Protein AF-A0A967J196-F1 (afdb_monomer)

Nearest PDB structures (foldseek):
  6ty7-assembly1_A  TM=8.457E-01  e=2.264E+00  synthetic construct

Foldseek 3Di:
DCCVVPNPQAADAEEAEDVRLVVQLVCCVVNVSRHPYYHYPPDDRPVVVVVVVVVDPDDPVVVVVD

pLDDT: mean 89.33, std 13.78, range [48.16, 98.19]

Structure (mmCIF, N/CA/C/O backbone):
data_AF-A0A967J196-F1
#
_entry.id   AF-A0A967J196-F1
#
loop_
_atom_site.group_PDB
_atom_site.id
_atom_site.type_symbol
_atom_site.label_atom_id
_atom_site.label_alt_id
_atom_site.label_comp_id
_atom_site.label_asym_id
_atom_site.label_entity_id
_atom_site.label_seq_id
_atom_site.pdbx_PDB_ins_code
_atom_site.Cartn_x
_atom_site.Cartn_y
_atom_site.Cartn_z
_atom_site.occupancy
_atom_site.B_iso_or_equiv
_atom_site.auth_seq_id
_atom_site.auth_comp_id
_atom_site.auth_asym_id
_atom_site.auth_atom_id
_atom_site.pdbx_PDB_model_num
ATOM 1 N N . ILE A 1 1 ? 0.780 -0.562 18.506 1.00 90.19 1 ILE A N 1
ATOM 2 C CA . ILE A 1 1 ? 0.696 0.779 17.870 1.00 90.19 1 ILE A CA 1
ATOM 3 C C . ILE A 1 1 ? -0.669 1.061 17.233 1.00 90.19 1 ILE A C 1
ATOM 5 O O . ILE A 1 1 ? -1.474 1.650 17.925 1.00 90.19 1 ILE A O 1
ATOM 9 N N . ALA A 1 2 ? -0.993 0.685 15.983 1.00 94.00 2 ALA A N 1
ATOM 10 C CA . ALA A 1 2 ? -2.272 1.118 15.374 1.00 94.00 2 ALA A CA 1
ATOM 11 C C . ALA A 1 2 ? -3.508 0.621 16.149 1.00 94.00 2 ALA A C 1
ATOM 13 O O . ALA A 1 2 ? -4.339 1.426 16.555 1.00 94.00 2 ALA A O 1
ATOM 14 N N . ASP A 1 3 ? -3.570 -0.680 16.441 1.00 95.75 3 ASP A N 1
ATOM 15 C CA . ASP A 1 3 ? -4.675 -1.261 17.220 1.00 95.75 3 ASP A CA 1
ATOM 16 C C . ASP A 1 3 ? -4.721 -0.753 18.668 1.00 95.75 3 ASP A C 1
ATOM 18 O O . ASP A 1 3 ? -5.775 -0.674 19.287 1.00 95.75 3 ASP A O 1
ATOM 22 N N . GLU A 1 4 ? -3.564 -0.385 19.201 1.00 97.38 4 GLU A N 1
ATOM 23 C CA . GLU A 1 4 ? -3.407 0.129 20.560 1.00 97.38 4 GLU A CA 1
ATOM 24 C C . GLU A 1 4 ? -3.875 1.585 20.682 1.00 97.38 4 GLU A C 1
ATOM 26 O O . GLU A 1 4 ? -4.451 1.961 21.695 1.00 97.38 4 GLU A O 1
ATOM 31 N N . LEU A 1 5 ? -3.657 2.398 19.643 1.00 96.88 5 LEU A N 1
ATOM 32 C CA . LEU A 1 5 ? -3.990 3.824 19.637 1.00 96.88 5 LEU A CA 1
ATOM 33 C C . LEU A 1 5 ? -5.390 4.116 19.083 1.00 96.88 5 LEU A C 1
ATOM 35 O O . LEU A 1 5 ? -6.007 5.096 19.487 1.00 96.88 5 LEU A O 1
ATOM 39 N N . ALA A 1 6 ? -5.880 3.299 18.148 1.00 94.88 6 ALA A N 1
ATOM 40 C CA . ALA A 1 6 ? -7.140 3.535 17.436 1.00 94.88 6 ALA A CA 1
ATOM 41 C C . ALA A 1 6 ? -8.186 2.421 17.632 1.00 94.88 6 ALA A C 1
ATOM 43 O O . ALA A 1 6 ? -9.310 2.548 17.149 1.00 94.88 6 ALA A O 1
ATOM 44 N N . GLY A 1 7 ? -7.840 1.355 18.358 1.00 96.12 7 GLY A N 1
ATOM 45 C CA . GLY A 1 7 ? -8.693 0.195 18.595 1.00 96.12 7 GLY A CA 1
ATOM 46 C C . GLY A 1 7 ? -8.460 -0.950 17.595 1.00 96.12 7 GLY A C 1
ATOM 47 O O . GLY A 1 7 ? -7.953 -0.722 16.492 1.00 96.12 7 GLY A O 1
ATOM 48 N N . PRO A 1 8 ? -8.827 -2.196 17.957 1.00 95.69 8 PRO A N 1
ATOM 49 C CA . PRO A 1 8 ? -8.570 -3.371 17.130 1.00 95.69 8 PRO A CA 1
ATOM 50 C C . PRO A 1 8 ? -9.179 -3.258 15.730 1.00 95.69 8 PRO A C 1
ATOM 52 O O . PRO A 1 8 ? -10.377 -3.025 15.580 1.00 95.69 8 PRO A O 1
ATOM 55 N N . GLY A 1 9 ? -8.358 -3.457 14.700 1.00 94.19 9 GLY A N 1
ATOM 56 C CA . GLY A 1 9 ? -8.803 -3.468 13.307 1.00 94.19 9 GLY A CA 1
ATOM 57 C C . GLY A 1 9 ? -9.024 -2.082 12.703 1.00 94.19 9 GLY A C 1
ATOM 58 O O . GLY A 1 9 ? -9.401 -1.994 11.536 1.00 94.19 9 GLY A O 1
ATOM 59 N N . ALA A 1 10 ? -8.752 -1.002 13.442 1.00 96.88 10 ALA A N 1
ATOM 60 C CA . ALA A 1 10 ? -8.880 0.346 12.912 1.00 96.88 10 ALA A CA 1
ATOM 61 C C . ALA A 1 10 ? -7.990 0.543 11.673 1.00 96.88 10 ALA A C 1
ATOM 63 O O . ALA A 1 10 ? -6.832 0.095 11.622 1.00 96.88 10 ALA A O 1
ATOM 64 N N . ALA A 1 11 ? -8.556 1.213 10.668 1.00 97.62 11 ALA A N 1
ATOM 65 C CA . ALA A 1 11 ? -7.841 1.610 9.467 1.00 97.62 11 ALA A CA 1
ATOM 66 C C . ALA A 1 11 ? -6.955 2.833 9.739 1.00 97.62 11 ALA A C 1
ATOM 68 O O . ALA A 1 11 ? -7.292 3.694 10.553 1.00 97.62 11 ALA A O 1
ATOM 69 N N . PHE A 1 12 ? -5.839 2.937 9.024 1.00 98.19 12 PHE A N 1
ATOM 70 C CA . PHE A 1 12 ? -4.860 4.009 9.187 1.00 98.19 12 PHE A CA 1
ATOM 71 C C . PHE A 1 12 ? -4.313 4.492 7.842 1.00 98.19 12 PHE A C 1
ATOM 73 O O . PHE A 1 12 ? -4.435 3.832 6.811 1.00 98.19 12 PHE A O 1
ATOM 80 N N . HIS A 1 13 ? -3.707 5.675 7.860 1.00 97.81 13 HIS A N 1
ATOM 81 C CA . HIS A 1 13 ? -2.942 6.199 6.734 1.00 97.81 13 HIS A CA 1
ATOM 82 C C . HIS A 1 13 ? -1.506 5.685 6.826 1.00 97.81 13 HIS A C 1
ATOM 84 O O . HIS A 1 13 ? -0.903 5.734 7.899 1.00 97.81 13 HIS A O 1
ATOM 90 N N . LEU A 1 14 ? -0.962 5.184 5.720 1.00 97.94 14 LEU A N 1
ATOM 91 C CA . LEU A 1 14 ? 0.365 4.582 5.676 1.00 97.94 14 LEU A CA 1
ATOM 92 C C . LEU A 1 14 ? 1.282 5.372 4.747 1.00 97.94 14 LEU A C 1
ATOM 94 O O . LEU A 1 14 ? 0.938 5.637 3.598 1.00 97.94 14 LEU A O 1
ATOM 98 N N . MET A 1 15 ? 2.471 5.709 5.238 1.00 97.88 15 MET A N 1
ATOM 99 C CA . MET A 1 15 ? 3.539 6.305 4.442 1.00 97.88 15 MET A CA 1
ATOM 100 C C . MET A 1 15 ? 4.773 5.402 4.477 1.00 97.88 15 MET A C 1
ATOM 102 O O . MET A 1 15 ? 5.167 4.938 5.546 1.00 97.88 15 MET A O 1
ATOM 106 N N . GLY A 1 16 ? 5.387 5.177 3.317 1.00 97.31 16 GLY A N 1
ATOM 107 C CA . GLY A 1 16 ? 6.659 4.477 3.166 1.00 97.31 16 GLY A CA 1
ATOM 108 C C . GLY A 1 16 ? 7.698 5.340 2.451 1.00 97.31 16 GLY A C 1
ATOM 109 O O . GLY A 1 16 ? 7.363 6.189 1.623 1.00 97.31 16 GLY A O 1
ATOM 110 N N . THR A 1 17 ? 8.970 5.112 2.780 1.00 97.38 17 THR A N 1
ATOM 111 C CA . THR A 1 17 ? 10.128 5.665 2.065 1.00 97.38 17 THR A CA 1
ATOM 112 C C . THR A 1 17 ? 11.202 4.593 1.911 1.00 97.38 17 THR A C 1
ATOM 114 O O . THR A 1 17 ? 11.361 3.744 2.797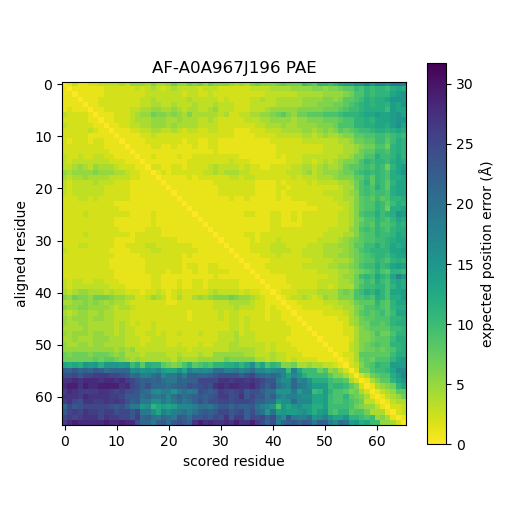 1.00 97.38 17 THR A O 1
ATOM 117 N N . SER A 1 18 ? 11.940 4.617 0.800 1.00 93.81 18 SER A N 1
ATOM 118 C CA . SER A 1 18 ? 13.004 3.649 0.495 1.00 93.81 18 SER A CA 1
ATOM 119 C C . SER A 1 18 ? 12.461 2.220 0.605 1.00 93.81 18 SER A C 1
ATOM 121 O O . SER A 1 18 ? 11.349 1.955 0.155 1.00 93.81 18 SER A O 1
ATOM 123 N N . ILE A 1 19 ? 13.170 1.293 1.259 1.00 95.19 19 ILE A N 1
ATOM 124 C CA . ILE A 1 19 ? 12.670 -0.074 1.485 1.00 95.19 19 ILE A CA 1
ATOM 125 C C . ILE A 1 19 ? 11.288 -0.113 2.166 1.00 95.19 19 ILE A C 1
ATOM 127 O O . ILE A 1 19 ? 10.490 -1.012 1.903 1.00 95.19 19 ILE A O 1
ATOM 131 N N . GLY A 1 20 ? 10.965 0.895 2.983 1.00 96.69 20 GLY A N 1
ATOM 132 C CA . GLY A 1 20 ? 9.656 1.037 3.612 1.00 96.69 20 GLY A CA 1
ATOM 133 C C . GLY A 1 20 ? 8.517 1.217 2.606 1.00 96.69 20 GLY A C 1
ATOM 134 O O . GLY A 1 20 ? 7.421 0.734 2.863 1.00 96.69 20 GLY A O 1
ATOM 135 N N . SER A 1 21 ? 8.7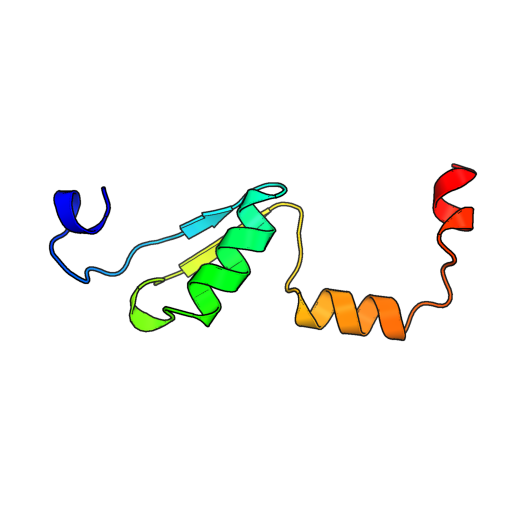59 1.829 1.444 1.00 97.38 21 SER A N 1
ATOM 136 C CA . SER A 1 21 ? 7.764 1.937 0.366 1.00 97.38 21 SER A CA 1
ATOM 137 C C . SER A 1 21 ? 7.435 0.577 -0.253 1.00 97.38 21 SER A C 1
ATOM 139 O O . SER A 1 21 ? 6.264 0.276 -0.478 1.00 97.38 21 SER A O 1
ATOM 141 N N . SER A 1 22 ? 8.440 -0.282 -0.466 1.00 95.44 22 SER A N 1
ATOM 142 C CA . SER A 1 22 ? 8.216 -1.654 -0.953 1.00 95.44 22 SER A CA 1
ATOM 143 C C . SER A 1 22 ? 7.368 -2.465 0.024 1.00 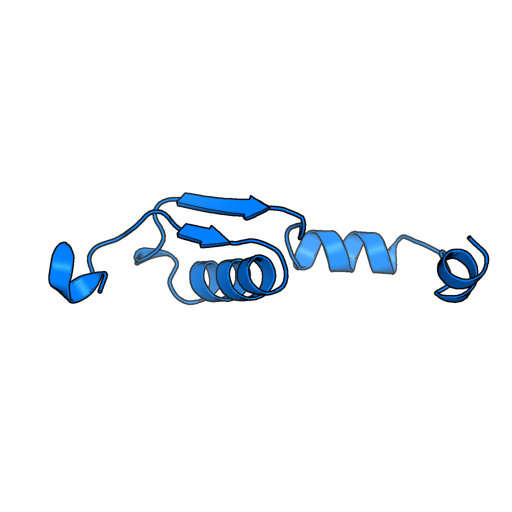95.44 22 SER A C 1
ATOM 145 O O . SER A 1 22 ? 6.434 -3.157 -0.381 1.00 95.44 22 SER A O 1
ATOM 147 N N . ILE A 1 23 ? 7.661 -2.345 1.322 1.00 96.88 23 ILE A N 1
ATOM 148 C CA . ILE A 1 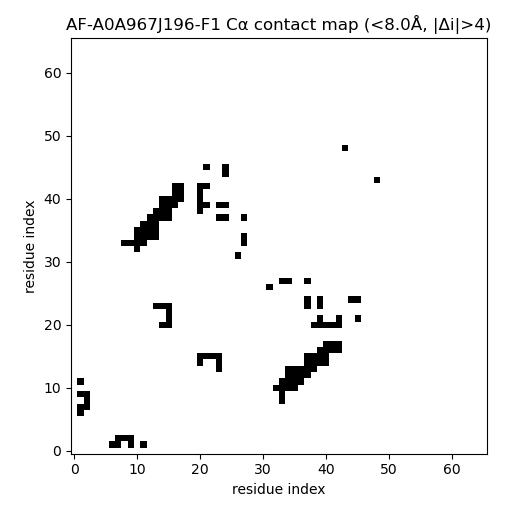23 ? 6.888 -3.009 2.377 1.00 96.88 23 ILE A CA 1
ATOM 149 C C . ILE A 1 23 ? 5.460 -2.448 2.423 1.00 96.88 23 ILE A C 1
ATOM 151 O O . ILE A 1 23 ? 4.506 -3.217 2.519 1.00 96.88 23 ILE A O 1
ATOM 155 N N . ALA A 1 24 ? 5.298 -1.127 2.317 1.00 98.06 24 ALA A N 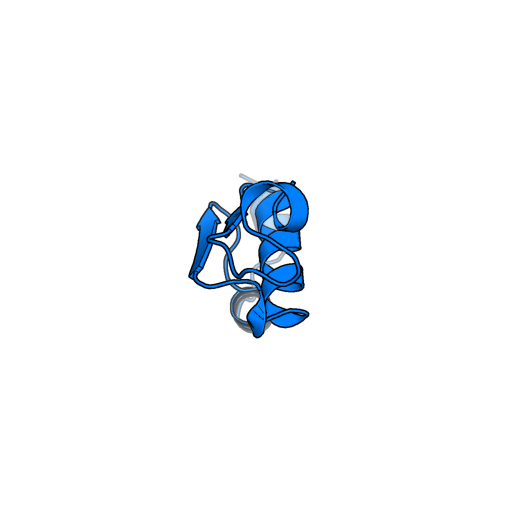1
ATOM 156 C CA . ALA A 1 24 ? 4.000 -0.467 2.402 1.00 98.06 24 ALA A CA 1
ATOM 157 C C . ALA A 1 24 ? 3.054 -0.864 1.254 1.00 98.06 24 ALA A C 1
ATOM 159 O O . ALA A 1 24 ? 1.876 -1.115 1.510 1.00 98.06 24 ALA A O 1
ATOM 160 N N . TRP A 1 25 ? 3.567 -1.017 0.026 1.00 97.88 25 TRP A N 1
ATOM 161 C CA . TRP A 1 25 ? 2.796 -1.573 -1.094 1.00 97.88 25 TRP A CA 1
ATOM 162 C C . TRP A 1 25 ? 2.282 -2.986 -0.800 1.00 97.88 25 TRP A C 1
ATOM 164 O O . TRP A 1 25 ? 1.098 -3.266 -0.992 1.00 97.88 25 TRP A O 1
ATOM 174 N N . GLY A 1 26 ? 3.149 -3.865 -0.290 1.00 97.50 26 GLY A N 1
ATOM 175 C CA . GLY A 1 26 ? 2.764 -5.229 0.077 1.00 97.50 26 GLY A CA 1
ATOM 176 C C . GLY A 1 26 ? 1.749 -5.274 1.222 1.00 97.50 26 GLY A C 1
ATOM 177 O O . GLY A 1 26 ? 0.797 -6.053 1.173 1.00 97.50 26 GLY A O 1
ATOM 178 N N . LEU A 1 27 ? 1.913 -4.414 2.232 1.00 97.81 27 LEU A N 1
ATOM 179 C CA . LEU A 1 27 ? 0.989 -4.329 3.362 1.00 97.81 27 LEU A CA 1
ATOM 180 C C . LEU A 1 27 ? -0.403 -3.876 2.910 1.00 97.81 27 LEU A C 1
ATOM 182 O O . LEU A 1 27 ? -1.390 -4.508 3.278 1.00 97.81 27 LEU A O 1
ATOM 186 N N . ALA A 1 28 ? -0.481 -2.829 2.085 1.00 98.06 28 ALA A N 1
ATOM 187 C CA . ALA A 1 28 ? -1.747 -2.320 1.562 1.00 98.06 28 ALA A CA 1
ATOM 188 C C . ALA A 1 28 ? -2.459 -3.336 0.657 1.00 98.06 28 ALA A C 1
ATOM 190 O O . ALA A 1 28 ? -3.677 -3.459 0.721 1.00 98.06 28 ALA A O 1
ATOM 191 N N . ALA A 1 29 ? -1.710 -4.099 -0.144 1.00 97.50 29 ALA A N 1
ATOM 192 C CA . ALA A 1 29 ? -2.283 -5.158 -0.972 1.00 97.50 29 ALA A CA 1
ATOM 193 C C . ALA A 1 29 ? -2.822 -6.333 -0.139 1.00 97.50 29 ALA A C 1
ATOM 195 O O . ALA A 1 29 ? -3.833 -6.933 -0.499 1.00 97.50 29 ALA A O 1
ATOM 196 N N . ARG A 1 30 ? -2.148 -6.679 0.967 1.00 97.88 30 ARG A N 1
ATOM 197 C CA . ARG A 1 30 ? -2.534 -7.816 1.814 1.00 97.88 30 ARG A CA 1
ATOM 198 C C . ARG A 1 30 ? -3.638 -7.488 2.819 1.00 97.88 30 ARG A C 1
ATOM 200 O O . ARG A 1 30 ? -4.389 -8.390 3.175 1.00 97.88 30 ARG A O 1
ATOM 207 N N . PHE A 1 31 ? -3.721 -6.237 3.263 1.00 97.25 31 PHE A N 1
ATOM 208 C CA . PHE A 1 31 ? -4.698 -5.764 4.248 1.00 97.25 31 PHE A CA 1
ATOM 209 C C . PHE A 1 31 ? -5.392 -4.482 3.758 1.00 97.25 31 PHE A C 1
ATOM 211 O O . PHE A 1 31 ? -5.235 -3.416 4.370 1.00 97.25 31 PHE A O 1
ATOM 218 N N . PRO A 1 32 ? -6.126 -4.540 2.632 1.00 97.12 32 PRO A N 1
ATOM 219 C CA . PRO A 1 32 ? -6.745 -3.359 2.028 1.00 97.12 32 PRO A CA 1
ATOM 220 C C . PRO A 1 32 ? -7.752 -2.669 2.959 1.00 97.12 32 PRO A C 1
ATOM 222 O O . PRO A 1 32 ? -7.912 -1.453 2.907 1.00 97.12 32 PRO A O 1
ATOM 225 N N . GLU A 1 33 ? -8.389 -3.410 3.864 1.00 97.31 33 GLU A N 1
ATOM 226 C CA . GLU A 1 33 ? -9.312 -2.883 4.871 1.00 97.31 33 GLU A CA 1
ATOM 227 C C . GLU A 1 33 ? -8.618 -2.079 5.981 1.00 97.31 33 GLU A C 1
ATOM 229 O O . GLU A 1 33 ? -9.256 -1.274 6.660 1.00 97.31 33 GLU A O 1
ATOM 234 N N . ARG A 1 34 ? -7.306 -2.274 6.169 1.00 97.44 34 ARG A N 1
ATOM 235 C CA . ARG A 1 34 ? -6.513 -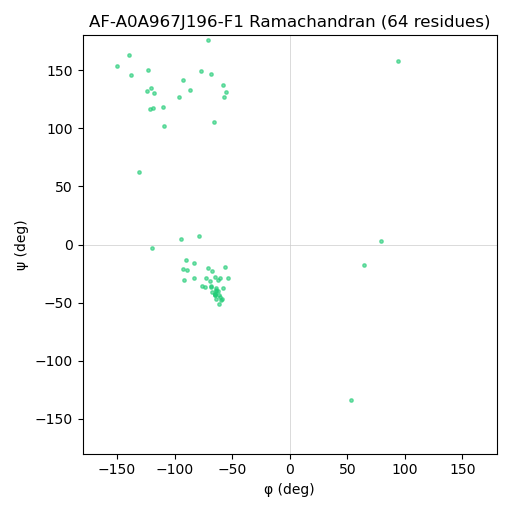1.601 7.208 1.00 97.44 34 ARG A CA 1
ATOM 236 C C . ARG A 1 34 ? -5.847 -0.320 6.713 1.00 97.44 34 ARG A C 1
ATOM 238 O O . ARG A 1 34 ? -5.508 0.528 7.535 1.00 97.44 34 ARG A O 1
ATOM 245 N N . VAL A 1 35 ? -5.663 -0.148 5.403 1.00 98.12 35 VAL A N 1
ATOM 246 C CA . VAL A 1 35 ? -4.937 0.996 4.827 1.00 98.12 35 VAL A CA 1
ATOM 247 C C . VAL A 1 35 ? -5.903 1.946 4.122 1.00 98.12 35 VAL A C 1
ATOM 249 O O . VAL A 1 35 ? -6.319 1.715 2.992 1.00 98.12 35 VAL A O 1
ATOM 252 N N . ARG A 1 36 ? -6.236 3.064 4.777 1.00 97.62 36 ARG A N 1
ATOM 253 C CA . ARG A 1 36 ? -7.175 4.069 4.248 1.00 97.62 36 ARG A CA 1
ATOM 254 C C . ARG A 1 36 ? -6.576 4.911 3.124 1.00 97.62 36 ARG A C 1
ATOM 256 O O . ARG A 1 36 ? -7.281 5.307 2.201 1.00 97.62 36 ARG A O 1
ATOM 263 N N . SER A 1 37 ? -5.289 5.227 3.220 1.00 98.00 37 SER A N 1
ATOM 264 C CA . SER A 1 37 ? -4.523 5.795 2.114 1.00 98.00 37 SER A CA 1
ATOM 265 C C . SER A 1 37 ? -3.064 5.385 2.226 1.00 98.00 37 SER A C 1
ATOM 267 O O . SER A 1 37 ? -2.563 5.135 3.325 1.00 98.00 37 SER A O 1
ATOM 269 N N . LEU A 1 38 ? -2.394 5.341 1.080 1.00 98.19 38 LEU A N 1
ATOM 270 C CA . LEU A 1 38 ? -0.999 4.960 0.962 1.00 98.19 38 LEU A CA 1
ATOM 271 C C . LEU A 1 38 ? -0.213 6.069 0.264 1.00 98.19 38 LEU A C 1
ATOM 273 O O . LEU A 1 38 ? -0.617 6.545 -0.796 1.00 98.19 38 LEU A O 1
ATOM 277 N N . VAL A 1 39 ? 0.924 6.444 0.843 1.00 97.81 39 VAL A N 1
ATOM 278 C CA . VAL A 1 39 ? 1.930 7.299 0.208 1.00 97.81 39 VAL A CA 1
ATOM 279 C C . VAL A 1 39 ? 3.248 6.539 0.160 1.00 97.81 39 VAL A C 1
ATOM 281 O O . VAL A 1 39 ? 3.835 6.248 1.197 1.00 97.81 39 VAL A O 1
ATOM 284 N N . CYS A 1 40 ? 3.736 6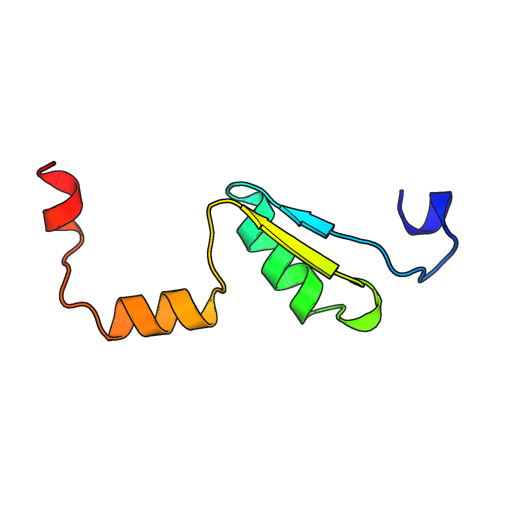.251 -1.042 1.00 97.88 40 CYS A N 1
ATOM 285 C CA . CYS A 1 40 ? 5.062 5.678 -1.253 1.00 97.88 40 CYS A CA 1
ATOM 286 C C . CYS A 1 40 ? 5.960 6.728 -1.899 1.00 97.88 40 CYS A C 1
ATOM 288 O O . CYS A 1 40 ? 5.693 7.191 -3.007 1.00 97.88 40 CYS A O 1
ATOM 290 N N . ILE A 1 41 ? 7.027 7.106 -1.202 1.00 95.38 41 ILE A N 1
ATOM 291 C CA . ILE A 1 41 ? 8.050 8.012 -1.727 1.00 95.38 41 ILE A CA 1
ATOM 292 C C . ILE A 1 41 ? 9.144 7.147 -2.351 1.00 95.38 41 ILE A C 1
ATOM 294 O O . ILE A 1 41 ? 9.449 6.096 -1.801 1.00 95.38 41 ILE A O 1
ATOM 298 N N . ASN A 1 42 ? 9.716 7.579 -3.479 1.00 92.56 42 ASN A N 1
ATOM 299 C CA . ASN A 1 42 ? 10.853 6.984 -4.206 1.00 92.56 42 ASN A CA 1
ATOM 300 C C . ASN A 1 42 ? 10.694 5.577 -4.824 1.00 92.56 42 ASN A C 1
ATOM 302 O O . ASN A 1 42 ? 11.447 5.271 -5.745 1.00 92.56 42 ASN A O 1
ATOM 306 N N . ILE A 1 43 ? 9.712 4.762 -4.420 1.00 93.50 43 ILE A N 1
ATOM 307 C CA . ILE A 1 43 ? 9.412 3.469 -5.064 1.00 93.50 43 ILE A CA 1
ATOM 308 C C . ILE A 1 43 ? 7.985 3.481 -5.640 1.00 93.50 43 ILE A C 1
ATOM 310 O O . ILE A 1 43 ? 7.021 3.607 -4.872 1.00 93.50 43 ILE A O 1
ATOM 314 N N . PRO A 1 44 ? 7.826 3.341 -6.973 1.00 93.00 44 PRO A N 1
ATOM 315 C CA . PRO A 1 44 ? 6.519 3.311 -7.627 1.00 93.00 44 PRO A CA 1
ATOM 316 C C . PRO A 1 44 ? 5.765 2.005 -7.331 1.00 93.00 44 PRO A C 1
ATOM 318 O O . PRO A 1 44 ? 6.282 1.094 -6.686 1.00 93.00 44 PRO A O 1
ATOM 321 N N . HIS A 1 45 ? 4.526 1.904 -7.814 1.00 94.56 45 HIS A N 1
ATOM 322 C CA . HIS A 1 45 ? 3.738 0.676 -7.704 1.00 94.56 45 HIS A CA 1
ATOM 323 C C . HIS A 1 45 ? 4.496 -0.530 -8.307 1.00 94.56 45 HIS A C 1
ATOM 325 O O . HIS A 1 45 ? 4.951 -0.424 -9.449 1.00 94.56 45 HIS A O 1
ATOM 331 N N . PRO A 1 46 ? 4.603 -1.685 -7.613 1.00 93.38 46 PRO A N 1
ATOM 332 C CA . PRO A 1 46 ? 5.396 -2.823 -8.089 1.00 93.38 46 PRO A CA 1
ATOM 333 C C . PRO A 1 46 ? 4.971 -3.356 -9.461 1.00 93.38 46 PRO A C 1
ATOM 335 O O . PRO A 1 46 ? 5.828 -3.699 -10.269 1.00 93.38 46 PRO A O 1
ATOM 338 N N . GLY A 1 47 ? 3.665 -3.376 -9.753 1.00 93.75 47 GLY A N 1
ATOM 339 C CA . GLY A 1 47 ? 3.159 -3.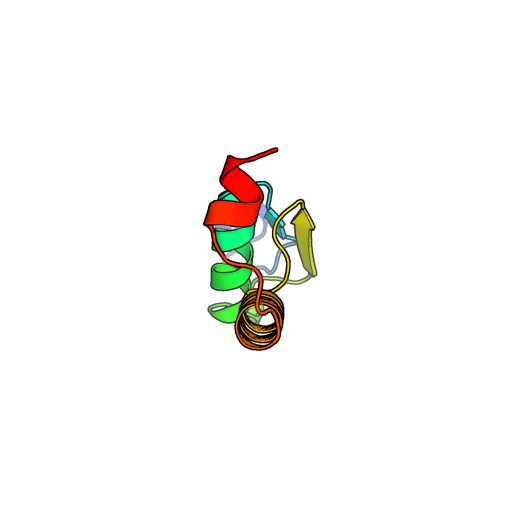781 -11.070 1.00 93.75 47 GLY A CA 1
ATOM 340 C C . GLY A 1 47 ? 3.592 -2.824 -12.182 1.00 93.75 47 GLY A C 1
ATOM 341 O O . GLY A 1 47 ? 4.082 -3.265 -13.212 1.00 93.75 47 GLY A O 1
ATOM 342 N N . ALA A 1 48 ? 3.534 -1.513 -11.926 1.00 92.06 48 ALA A N 1
ATOM 343 C CA . ALA A 1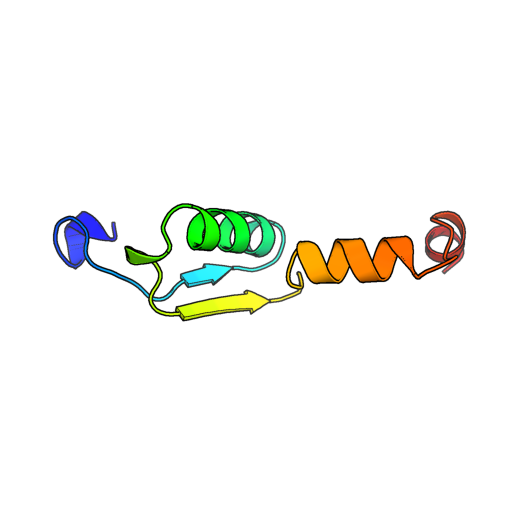 48 ? 3.967 -0.509 -12.897 1.00 92.06 48 ALA A CA 1
ATOM 344 C C . ALA A 1 48 ? 5.488 -0.555 -13.110 1.00 92.06 48 ALA A C 1
ATOM 346 O O . ALA A 1 48 ? 5.968 -0.372 -14.224 1.00 92.06 48 ALA A O 1
ATOM 347 N N . LEU A 1 49 ? 6.255 -0.839 -12.049 1.00 90.50 49 LEU A N 1
ATOM 348 C CA . LEU A 1 49 ? 7.697 -1.044 -12.156 1.00 90.50 49 LEU A CA 1
ATOM 349 C C . LEU A 1 49 ? 8.031 -2.284 -12.994 1.00 90.50 49 LEU A C 1
ATOM 351 O O . LEU A 1 49 ? 8.930 -2.221 -13.827 1.00 90.50 49 LEU A O 1
ATOM 355 N N . ALA A 1 50 ? 7.313 -3.392 -12.793 1.00 91.31 50 ALA A N 1
ATOM 356 C CA . ALA A 1 50 ? 7.499 -4.614 -13.570 1.00 91.31 50 ALA A CA 1
ATOM 357 C C . ALA A 1 50 ? 7.133 -4.413 -15.050 1.00 91.31 50 ALA A C 1
ATOM 359 O O . ALA A 1 50 ? 7.883 -4.837 -15.925 1.00 91.31 50 ALA A O 1
ATOM 360 N N . GLU A 1 51 ? 6.028 -3.719 -15.331 1.00 90.94 51 GLU A N 1
ATOM 361 C CA . GLU A 1 51 ? 5.631 -3.338 -16.691 1.00 90.94 51 GLU A CA 1
ATOM 362 C C . GLU A 1 51 ? 6.694 -2.458 -17.359 1.00 90.94 51 GLU A C 1
ATOM 364 O O . GLU A 1 51 ? 7.134 -2.749 -18.472 1.00 90.94 51 GLU A O 1
ATOM 369 N N . ALA A 1 52 ? 7.171 -1.426 -16.657 1.00 89.06 52 ALA A N 1
ATOM 370 C CA . ALA A 1 52 ? 8.229 -0.553 -17.153 1.00 89.06 52 ALA A CA 1
ATOM 371 C C . ALA A 1 52 ? 9.520 -1.335 -17.434 1.00 89.06 52 ALA A C 1
ATOM 373 O O . ALA A 1 52 ? 10.105 -1.176 -18.505 1.00 89.06 52 ALA A O 1
ATOM 374 N N . ALA A 1 53 ? 9.928 -2.221 -16.521 1.00 86.38 53 ALA A N 1
ATOM 375 C CA . ALA A 1 53 ? 11.106 -3.065 -16.689 1.00 86.38 53 ALA A CA 1
ATOM 376 C C . ALA A 1 53 ? 10.974 -4.023 -17.882 1.00 86.38 53 ALA A C 1
ATOM 378 O O . ALA A 1 53 ? 11.928 -4.182 -18.633 1.00 86.38 53 ALA A O 1
ATOM 379 N N . ALA A 1 54 ? 9.797 -4.614 -18.101 1.00 87.94 54 ALA A N 1
ATOM 380 C CA . ALA A 1 54 ? 9.543 -5.480 -19.253 1.00 87.94 54 ALA A CA 1
ATOM 381 C C . ALA A 1 54 ? 9.513 -4.709 -20.587 1.00 87.94 54 ALA A C 1
ATOM 383 O O . ALA A 1 54 ? 9.873 -5.256 -21.627 1.00 87.94 54 ALA A O 1
ATOM 384 N N . SER A 1 55 ? 9.083 -3.443 -20.561 1.00 82.94 55 SER A N 1
ATOM 385 C CA . SER A 1 55 ? 9.025 -2.568 -21.743 1.00 82.94 55 SER A CA 1
ATOM 386 C C . SER A 1 55 ? 10.354 -1.880 -22.081 1.00 82.94 55 SER A C 1
ATOM 388 O O . SER A 1 55 ? 10.520 -1.363 -23.186 1.00 82.94 55 SER A O 1
ATOM 390 N N . SER A 1 56 ? 11.297 -1.856 -21.140 1.00 66.94 56 SER A N 1
ATOM 391 C CA . SER A 1 56 ? 12.575 -1.171 -21.286 1.00 66.94 56 SER A CA 1
ATOM 392 C C . SER A 1 56 ? 13.663 -2.143 -21.743 1.00 66.94 56 SER A C 1
ATOM 394 O O . SER A 1 56 ? 13.902 -3.160 -21.103 1.00 66.94 56 SER A O 1
ATOM 396 N N . GLN A 1 57 ? 14.376 -1.808 -22.823 1.00 62.00 57 GLN A N 1
ATOM 397 C CA . GLN A 1 57 ? 15.620 -2.494 -23.217 1.00 62.00 57 GLN A CA 1
ATOM 398 C C . GLN A 1 57 ? 16.840 -2.030 -22.395 1.00 62.00 57 GLN A C 1
ATOM 400 O O . GLN A 1 57 ? 17.970 -2.378 -22.730 1.00 62.00 57 GLN A O 1
ATOM 405 N N . ALA A 1 58 ? 16.650 -1.208 -21.354 1.00 60.47 58 ALA A N 1
ATOM 406 C CA . ALA A 1 58 ? 17.752 -0.677 -20.560 1.00 60.47 58 ALA A CA 1
ATOM 407 C C . ALA A 1 58 ? 18.468 -1.809 -19.802 1.00 60.47 58 ALA A C 1
ATOM 409 O O . ALA A 1 58 ? 17.959 -2.338 -18.812 1.00 60.47 58 ALA A O 1
ATOM 410 N N . ASN A 1 59 ? 19.661 -2.176 -20.272 1.00 57.16 59 ASN A N 1
ATOM 411 C CA . ASN A 1 59 ? 20.534 -3.115 -19.580 1.00 57.16 59 ASN A CA 1
ATOM 412 C C . ASN A 1 59 ? 21.059 -2.488 -18.284 1.00 57.16 59 ASN A C 1
ATOM 414 O O . ASN A 1 59 ? 21.345 -1.294 -18.224 1.00 57.16 59 ASN A O 1
ATOM 418 N N . ALA A 1 60 ? 21.253 -3.313 -17.252 1.00 59.97 60 ALA A N 1
ATOM 419 C CA . ALA A 1 60 ? 21.842 -2.890 -15.978 1.00 59.97 60 ALA A CA 1
ATOM 420 C C . ALA A 1 60 ? 23.235 -2.241 -16.131 1.00 59.97 60 ALA A C 1
ATOM 422 O O . ALA A 1 60 ? 23.683 -1.528 -15.236 1.00 59.97 60 ALA A O 1
ATOM 423 N N . ASP A 1 61 ? 23.905 -2.474 -17.259 1.00 60.72 61 ASP A N 1
ATOM 424 C CA . ASP A 1 61 ? 25.206 -1.890 -17.584 1.00 60.72 61 ASP A CA 1
ATOM 425 C C . ASP A 1 61 ? 25.113 -0.396 -17.931 1.00 60.72 61 ASP A C 1
ATOM 427 O O . ASP A 1 61 ? 26.009 0.362 -17.573 1.00 60.72 61 ASP A O 1
ATOM 431 N N . ASP A 1 62 ? 23.976 0.063 -18.461 1.00 63.56 62 ASP A N 1
ATOM 432 C CA . ASP A 1 62 ? 23.728 1.474 -18.805 1.00 63.56 62 ASP A CA 1
ATOM 433 C C . ASP A 1 62 ? 23.642 2.372 -17.546 1.00 63.56 62 ASP A C 1
ATOM 435 O O . ASP A 1 62 ? 23.880 3.577 -17.589 1.00 63.56 62 ASP A O 1
ATOM 439 N N . GLN A 1 63 ? 23.335 1.766 -16.391 1.00 60.94 63 GLN A N 1
ATOM 440 C CA . GLN A 1 63 ? 23.317 2.417 -15.072 1.00 60.94 63 GLN A CA 1
ATOM 441 C C . GLN A 1 63 ? 24.668 2.341 -14.343 1.00 60.94 63 GLN A C 1
ATOM 443 O O . GLN A 1 63 ? 24.846 3.006 -13.327 1.00 60.94 63 GLN A O 1
ATOM 448 N N . ARG A 1 64 ? 25.599 1.499 -14.813 1.00 60.41 64 ARG A N 1
ATOM 449 C CA . ARG A 1 64 ? 26.942 1.333 -14.229 1.00 60.41 64 ARG A CA 1
ATOM 450 C C . ARG A 1 64 ? 27.968 2.296 -14.828 1.00 60.41 64 ARG A C 1
ATOM 452 O O . ARG A 1 64 ? 28.993 2.538 -14.200 1.00 60.41 64 ARG A O 1
ATOM 459 N N . GLU A 1 65 ? 27.700 2.809 -16.027 1.00 55.00 65 GLU A N 1
ATOM 460 C CA . GLU A 1 65 ? 28.585 3.712 -16.778 1.00 55.00 65 GLU A CA 1
ATOM 461 C C . GLU A 1 65 ? 28.276 5.210 -16.576 1.00 55.00 65 GLU A C 1
ATOM 463 O O . GLU A 1 65 ? 28.910 6.060 -17.204 1.00 55.00 65 GLU A O 1
ATOM 468 N N . ARG A 1 66 ? 27.331 5.552 -15.693 1.00 48.16 66 ARG A N 1
ATOM 469 C CA . ARG A 1 66 ? 27.029 6.930 -15.271 1.00 48.16 66 ARG A CA 1
ATOM 470 C C . ARG A 1 66 ? 27.396 7.155 -13.813 1.00 48.16 66 ARG A C 1
ATOM 472 O O . ARG A 1 66 ? 27.815 8.293 -13.509 1.00 48.16 66 ARG A O 1
#

Solvent-accessible surface area (backbone atoms only — not comparable to full-atom values): 3982 Å² total; per-residue (Å²): 102,67,43,76,78,65,36,80,78,48,57,41,78,46,77,20,50,59,75,43,11,60,51,43,54,53,48,38,71,75,37,55,81,37,41,75,44,80,44,55,40,97,41,75,59,67,68,60,50,50,51,50,55,74,72,45,86,77,53,78,62,70,70,71,78,110

Sequence (66 aa):
IADELAGPGAAFHLMGTSIGSSIAWGLAARFPERVRSLVCINIPHPGALAEAAASSQANADDQRER

Radius of gyration: 16.0 Å; Cα contacts (8 Å, |Δi|>4): 67; chains: 1; bounding box: 38×16×44 Å

Mean predicted aligned error: 6.2 Å

Secondary structure (DSSP, 8-state):
-HHHHH-TT--EEEEEETHHHHHHHHHHHH-TTTEEEEEEES---HHHHHHHHHH----TTTTT--